Protein AF-A0A059LAA6-F1 (afdb_monomer_lite)

Foldseek 3Di:
DDDDDDDPDDDPPPPPPCCVPQDLVNLLLLLVCCQQQNLPLVCSCVPRNVPDDSVRSVVVLCVCCDPPHDDHSSVVSNCVQLPQDDPVRLVVCVVCDVVQDPDPCVLVVCCVPPNVRHDSVSVVVNNCCVVVVVVVPDDPDDD

Radius of gyration: 23.98 Å; chains: 1; bounding box: 71×74×49 Å

pLDDT: mean 72.56, std 13.3, range [32.94, 88.12]

Sequence (143 aa):
FLMPVRPPSQPPEHVTTSQRIFSPAEDKLLALGILRFGYDWERIQQELLPVKLQGQLFIRKKNRTAGGAPDNVLKRAVSSITGPLSEEEQELLSQIMPGMGLAPRRWEAVCRDYLPHREPRVLSLLWSQVTEGASLARPDKAR

Secondary structure (DSSP, 8-state):
----PPPP-PPP--------PPPHHHHHHHHHHHHHHTT-HHHHHHHH-TTS-HHHHHHHHHHHSSTTSPS-HHHHHHHHHSSPPPHHHHHHHHHHHHHHTT-TTHHHHHHHHT-TTS-HHHHHHHHHHHHHHHHH-S-----

Structure (mmCIF, N/CA/C/O backbone):
data_AF-A0A059LAA6-F1
#
_entry.id   AF-A0A059LAA6-F1
#
loop_
_atom_site.group_PDB
_atom_site.id
_atom_site.type_symbol
_atom_site.label_atom_id
_atom_site.label_alt_id
_atom_site.label_comp_id
_atom_site.label_asym_id
_atom_site.label_entity_id
_atom_site.label_seq_id
_atom_site.pdbx_PDB_ins_code
_atom_site.Cartn_x
_atom_site.Cartn_y
_atom_site.Cartn_z
_atom_site.occupancy
_atom_site.B_iso_or_equiv
_atom_site.auth_seq_id
_atom_site.auth_comp_id
_atom_site.auth_asym_id
_atom_site.auth_atom_id
_atom_site.pdbx_PDB_model_num
ATOM 1 N N . PHE A 1 1 ? 53.439 -40.325 -29.085 1.00 50.91 1 PHE A N 1
ATOM 2 C CA . PHE A 1 1 ? 52.823 -39.529 -28.006 1.00 50.91 1 PHE A CA 1
ATOM 3 C C . PHE A 1 1 ? 51.535 -38.908 -28.532 1.00 50.91 1 PHE A C 1
ATOM 5 O O . PHE A 1 1 ? 51.598 -37.912 -29.238 1.00 50.91 1 PHE A O 1
ATOM 12 N N . LEU A 1 2 ? 50.383 -39.535 -28.278 1.00 51.78 2 LEU A N 1
ATOM 13 C CA . LEU A 1 2 ? 49.076 -38.955 -28.601 1.00 51.78 2 LEU A CA 1
ATOM 14 C C . LEU A 1 2 ? 48.699 -37.971 -27.490 1.00 51.78 2 LEU A C 1
ATOM 16 O O . LEU A 1 2 ? 48.476 -38.390 -26.357 1.00 51.78 2 LEU A O 1
ATOM 20 N N . MET A 1 3 ? 48.660 -36.674 -27.794 1.00 61.22 3 MET A N 1
ATOM 21 C CA . MET A 1 3 ? 48.071 -35.690 -26.886 1.00 61.22 3 MET A CA 1
ATOM 22 C C . MET A 1 3 ? 46.552 -35.651 -27.088 1.00 61.22 3 MET A C 1
ATOM 24 O O . MET A 1 3 ? 46.108 -35.539 -28.233 1.00 61.22 3 MET A O 1
ATOM 28 N N . PRO A 1 4 ? 45.740 -35.722 -26.019 1.00 59.53 4 PRO A N 1
ATOM 29 C CA . PRO A 1 4 ? 44.303 -35.546 -26.138 1.00 59.53 4 PRO A CA 1
ATOM 30 C C . PRO A 1 4 ? 43.998 -34.069 -26.413 1.00 59.53 4 PRO A C 1
ATOM 32 O O . PRO A 1 4 ? 44.262 -33.188 -25.592 1.00 59.53 4 PRO A O 1
ATOM 35 N N . VAL A 1 5 ? 43.452 -33.807 -27.598 1.00 61.88 5 VAL A N 1
ATOM 36 C CA . VAL A 1 5 ? 42.883 -32.514 -27.992 1.00 61.88 5 VAL A CA 1
ATOM 37 C C . VAL A 1 5 ? 41.722 -32.203 -27.048 1.00 61.88 5 VAL A C 1
ATOM 39 O O . VAL A 1 5 ? 40.755 -32.960 -26.977 1.00 61.88 5 VAL A O 1
ATOM 42 N N . ARG A 1 6 ? 41.828 -31.110 -26.284 1.00 61.72 6 ARG A N 1
ATOM 43 C CA . ARG A 1 6 ? 40.717 -30.632 -25.454 1.00 61.72 6 ARG A CA 1
ATOM 44 C C . ARG A 1 6 ? 39.592 -30.172 -26.386 1.00 61.72 6 ARG A C 1
ATOM 46 O O . ARG A 1 6 ? 39.887 -29.442 -27.334 1.00 61.72 6 ARG A O 1
ATOM 53 N N . PRO A 1 7 ? 38.332 -30.570 -26.146 1.00 63.16 7 PRO A N 1
ATOM 54 C CA . PRO A 1 7 ? 37.216 -30.020 -26.899 1.00 63.16 7 PRO A CA 1
ATOM 55 C C . PRO A 1 7 ? 37.156 -28.497 -26.692 1.00 63.16 7 PRO A C 1
ATOM 57 O O . PRO A 1 7 ? 37.585 -28.012 -25.638 1.00 63.16 7 PRO A O 1
ATOM 60 N N . PRO A 1 8 ? 36.667 -27.732 -27.684 1.00 57.22 8 PRO A N 1
ATOM 61 C CA . PRO A 1 8 ? 36.565 -26.287 -27.564 1.00 57.22 8 PRO A CA 1
ATOM 62 C C . PRO A 1 8 ? 35.707 -25.950 -26.346 1.00 57.22 8 PRO A C 1
ATOM 64 O O . PRO A 1 8 ? 34.600 -26.470 -26.198 1.00 57.22 8 PRO A O 1
ATOM 67 N N . SER A 1 9 ? 36.241 -25.101 -25.467 1.00 58.09 9 SER A N 1
ATOM 68 C CA . SER A 1 9 ? 35.500 -24.515 -24.358 1.00 58.09 9 SER A CA 1
ATOM 69 C C . SER A 1 9 ? 34.191 -23.966 -24.911 1.00 58.09 9 SER A C 1
ATOM 71 O O . SER A 1 9 ? 34.217 -23.064 -25.751 1.00 58.09 9 SER A O 1
ATOM 73 N N . GLN A 1 10 ? 33.057 -24.530 -24.483 1.00 55.91 10 GLN A N 1
ATOM 74 C CA . GLN A 1 10 ? 31.761 -23.920 -24.750 1.00 55.91 10 GLN A CA 1
ATOM 75 C C . GLN A 1 10 ? 31.882 -22.444 -24.343 1.00 55.91 10 GLN A C 1
ATOM 77 O O . GLN A 1 10 ? 32.417 -22.172 -23.258 1.00 55.91 10 GLN A O 1
ATOM 82 N N . PRO A 1 11 ? 31.481 -21.485 -25.202 1.00 54.72 11 PRO A N 1
ATOM 83 C CA . PRO A 1 11 ? 31.424 -20.099 -24.770 1.00 54.72 11 PRO A CA 1
ATOM 84 C C . PRO A 1 11 ? 30.585 -20.077 -23.492 1.00 54.72 11 PRO A C 1
ATOM 86 O O . PRO A 1 11 ? 29.648 -20.879 -23.403 1.00 54.72 11 PRO A O 1
ATOM 89 N N . PRO A 1 12 ? 30.935 -19.241 -22.495 1.00 51.62 12 PRO A N 1
ATOM 90 C CA . PRO A 1 12 ? 30.127 -19.138 -21.293 1.00 51.62 12 PRO A CA 1
ATOM 91 C C . PRO A 1 12 ? 28.707 -18.954 -21.790 1.00 51.62 12 PRO A C 1
ATOM 93 O O . PRO A 1 12 ? 28.467 -18.026 -22.572 1.00 51.62 12 PRO A O 1
ATOM 96 N N . GLU A 1 13 ? 27.818 -19.896 -21.446 1.00 46.94 13 GLU A N 1
ATOM 97 C CA . GLU A 1 13 ? 26.397 -19.718 -21.678 1.00 46.94 13 GLU A CA 1
ATOM 98 C C . GLU A 1 13 ? 26.153 -18.312 -21.200 1.00 46.94 13 GLU A C 1
ATOM 100 O O . GLU A 1 13 ? 26.460 -18.002 -20.044 1.00 46.94 13 GLU A O 1
ATOM 105 N N . HIS A 1 14 ? 25.820 -17.429 -22.143 1.00 50.06 14 HIS A N 1
ATOM 106 C CA . HIS A 1 14 ? 25.556 -16.050 -21.839 1.00 50.06 14 HIS A CA 1
ATOM 107 C C . HIS A 1 14 ? 24.404 -16.177 -20.862 1.00 50.06 14 HIS A C 1
ATOM 109 O O . HIS A 1 14 ? 23.250 -16.365 -21.261 1.00 50.06 14 HIS A O 1
ATOM 115 N N . VAL A 1 15 ? 24.744 -16.147 -19.570 1.00 46.19 15 VAL A N 1
ATOM 116 C CA . VAL A 1 15 ? 23.877 -15.807 -18.474 1.00 46.19 15 VAL A CA 1
ATOM 117 C C . VAL A 1 15 ? 23.465 -14.428 -18.884 1.00 46.19 15 VAL A C 1
ATOM 119 O O . VAL A 1 15 ? 24.082 -13.410 -18.576 1.00 46.19 15 VAL A O 1
ATOM 122 N N . THR A 1 16 ? 22.444 -14.424 -19.726 1.00 43.41 16 THR A N 1
ATOM 123 C CA . THR A 1 16 ? 21.745 -13.259 -20.158 1.00 43.41 16 THR A CA 1
ATOM 124 C C . THR A 1 16 ? 20.936 -12.961 -18.916 1.00 43.41 16 THR A C 1
ATOM 126 O O . THR A 1 16 ? 19.720 -13.125 -18.871 1.00 43.41 16 THR A O 1
ATOM 129 N N . THR A 1 17 ? 21.650 -12.491 -17.888 1.00 45.91 17 THR A N 1
ATOM 130 C CA . THR A 1 17 ? 21.316 -11.370 -17.038 1.00 45.91 17 THR A CA 1
ATOM 131 C C . THR A 1 17 ? 20.961 -10.238 -17.995 1.00 45.91 17 THR A C 1
ATOM 133 O O . THR A 1 17 ? 21.622 -9.212 -18.099 1.00 45.91 17 THR A O 1
ATOM 136 N N . SER A 1 18 ? 19.884 -10.463 -18.748 1.00 50.22 18 SER A N 1
ATOM 137 C CA . SER A 1 18 ? 18.942 -9.471 -19.155 1.00 50.22 18 SER A CA 1
ATOM 138 C C . SER A 1 18 ? 18.613 -8.836 -17.825 1.00 50.22 18 SER A C 1
ATOM 140 O O . SER A 1 18 ? 17.780 -9.336 -17.069 1.00 50.22 18 SER A O 1
ATOM 142 N N . GLN A 1 19 ? 19.340 -7.780 -17.482 1.00 53.16 19 GLN A N 1
ATOM 143 C CA . GLN A 1 19 ? 18.832 -6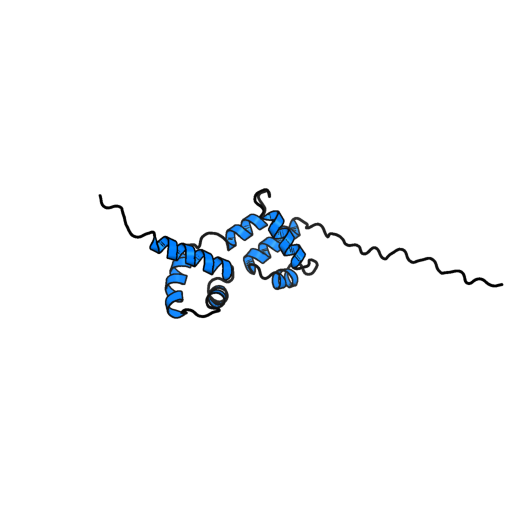.727 -16.635 1.00 53.16 19 GLN A CA 1
ATOM 144 C C . GLN A 1 19 ? 17.589 -6.257 -17.383 1.00 53.16 19 GLN A C 1
ATOM 146 O O . GLN A 1 19 ? 17.663 -5.411 -18.266 1.00 53.16 19 GLN A O 1
ATOM 151 N N . ARG A 1 20 ? 16.498 -7.006 -17.202 1.00 57.56 20 ARG A N 1
ATOM 152 C CA . ARG A 1 20 ? 15.381 -7.108 -18.134 1.00 57.56 20 ARG A CA 1
ATOM 153 C C . ARG A 1 20 ? 14.655 -5.790 -17.987 1.00 57.56 20 ARG A C 1
ATOM 155 O O . ARG A 1 20 ? 13.873 -5.620 -17.049 1.00 57.56 20 ARG A O 1
ATOM 162 N N . ILE A 1 21 ? 15.046 -4.837 -18.829 1.00 69.50 21 ILE A N 1
ATOM 163 C CA . ILE A 1 21 ? 14.622 -3.445 -18.785 1.00 69.50 21 ILE A CA 1
ATOM 164 C C . ILE A 1 21 ? 13.106 -3.460 -18.636 1.00 69.50 21 ILE A C 1
ATOM 166 O O . ILE A 1 21 ? 12.409 -4.120 -19.403 1.00 69.50 21 ILE A O 1
ATOM 170 N N . PHE A 1 22 ? 12.605 -2.824 -17.580 1.00 72.31 22 PHE A N 1
ATOM 171 C CA . PHE A 1 22 ? 11.169 -2.709 -17.375 1.00 72.31 22 PHE A CA 1
ATOM 172 C C . PHE A 1 22 ? 10.583 -1.923 -18.537 1.00 72.31 22 PHE A C 1
ATOM 174 O O . PHE A 1 22 ? 10.908 -0.746 -18.726 1.00 72.31 22 PHE A O 1
ATOM 181 N N . SER A 1 23 ? 9.735 -2.597 -19.300 1.00 83.12 23 SER A N 1
ATOM 182 C CA . SER A 1 23 ? 8.963 -1.974 -20.358 1.00 83.12 23 SER A CA 1
ATOM 183 C C . SER A 1 23 ? 7.859 -1.108 -19.747 1.00 83.12 23 SER A C 1
ATOM 185 O O . SER A 1 23 ? 7.328 -1.443 -18.686 1.00 83.12 23 SER A O 1
ATOM 187 N N . PRO A 1 24 ? 7.429 -0.030 -20.422 1.00 81.56 24 PRO A N 1
ATOM 188 C CA . PRO A 1 24 ? 6.343 0.815 -19.926 1.00 81.56 24 PRO A CA 1
ATOM 189 C C . PRO A 1 24 ? 5.019 0.050 -19.746 1.00 81.56 24 PRO A C 1
ATOM 191 O O . PRO A 1 24 ? 4.205 0.423 -18.905 1.00 81.56 24 PRO A O 1
ATOM 194 N N . ALA A 1 25 ? 4.801 -1.038 -20.494 1.00 84.75 25 ALA A N 1
ATOM 195 C CA . ALA A 1 25 ? 3.674 -1.947 -20.275 1.00 84.75 25 ALA A CA 1
ATOM 196 C C . ALA A 1 25 ? 3.793 -2.717 -18.945 1.00 84.75 25 ALA A C 1
ATOM 198 O O . ALA A 1 25 ? 2.811 -2.836 -18.219 1.00 84.75 25 ALA A O 1
ATOM 199 N N . GLU A 1 26 ? 4.996 -3.171 -18.583 1.00 85.12 26 GLU A N 1
ATOM 200 C CA . GLU A 1 26 ? 5.248 -3.840 -17.301 1.00 85.12 26 GLU A CA 1
ATOM 201 C C . GLU A 1 26 ? 5.095 -2.869 -16.125 1.00 85.12 26 GLU A C 1
ATOM 203 O O . GLU A 1 26 ? 4.542 -3.245 -15.099 1.00 85.12 26 GLU A O 1
ATOM 208 N N . ASP A 1 27 ? 5.519 -1.607 -16.275 1.00 84.69 27 ASP A N 1
ATOM 209 C CA . ASP A 1 27 ? 5.291 -0.571 -15.258 1.00 84.69 27 ASP A CA 1
ATOM 210 C C . ASP A 1 27 ? 3.777 -0.319 -15.041 1.00 84.69 27 ASP A C 1
ATOM 212 O O . ASP A 1 27 ? 3.346 -0.104 -13.907 1.00 84.69 27 ASP A O 1
ATOM 216 N N . LYS A 1 28 ? 2.949 -0.398 -16.097 1.00 87.31 28 LYS A N 1
ATOM 217 C CA . LYS A 1 28 ? 1.477 -0.330 -15.982 1.00 87.31 28 LYS A CA 1
ATOM 218 C C . LYS A 1 28 ? 0.894 -1.565 -15.296 1.00 87.31 28 LYS A C 1
ATOM 220 O O . LYS A 1 28 ? 0.038 -1.410 -14.432 1.00 87.31 28 LYS A O 1
ATOM 225 N N . LEU A 1 29 ? 1.359 -2.765 -15.647 1.00 88.12 29 LEU A N 1
ATOM 226 C CA . LEU A 1 29 ? 0.932 -4.006 -14.988 1.00 88.12 29 LEU A CA 1
ATOM 227 C C . LEU A 1 29 ? 1.299 -3.997 -13.504 1.00 88.12 29 LEU A C 1
ATOM 229 O O . LEU A 1 29 ? 0.469 -4.331 -12.668 1.00 88.12 29 LEU A O 1
ATOM 233 N N . LEU A 1 30 ? 2.501 -3.529 -13.165 1.00 87.62 30 LEU A N 1
ATOM 234 C CA . LEU A 1 30 ? 2.923 -3.353 -11.782 1.00 87.62 30 LEU A CA 1
ATOM 235 C C . LEU A 1 30 ? 2.033 -2.340 -11.049 1.00 87.62 30 LEU A C 1
ATOM 237 O O . LEU A 1 30 ? 1.623 -2.598 -9.924 1.00 87.62 30 LEU A O 1
ATOM 241 N N . ALA A 1 31 ? 1.680 -1.220 -11.686 1.00 87.38 31 ALA A N 1
ATOM 242 C CA . ALA A 1 31 ? 0.757 -0.242 -11.110 1.00 87.38 31 ALA A CA 1
ATOM 243 C C . ALA A 1 31 ? -0.647 -0.827 -10.871 1.00 87.38 31 ALA A C 1
ATOM 245 O O . ALA A 1 31 ? -1.224 -0.603 -9.811 1.00 87.38 31 ALA A O 1
ATOM 246 N N . LEU A 1 32 ? -1.174 -1.611 -11.816 1.00 85.69 32 LEU A N 1
ATOM 247 C CA . LEU A 1 32 ? -2.452 -2.315 -11.659 1.00 85.69 32 LEU A CA 1
ATOM 248 C C . LEU A 1 32 ? -2.397 -3.356 -10.540 1.00 85.69 32 LEU A C 1
ATOM 250 O O . LEU A 1 32 ? -3.325 -3.441 -9.741 1.00 85.69 32 LEU A O 1
ATOM 254 N N . GLY A 1 33 ? -1.301 -4.110 -10.453 1.00 85.31 33 GLY 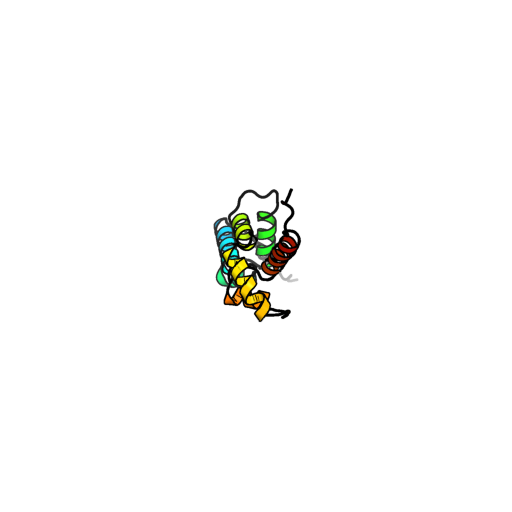A N 1
ATOM 255 C CA . GLY A 1 33 ? -1.062 -5.050 -9.365 1.00 85.31 33 GLY A CA 1
ATOM 256 C C . GLY A 1 33 ? -1.054 -4.354 -8.010 1.00 85.31 33 GLY A C 1
ATOM 257 O O . GLY A 1 33 ? -1.694 -4.833 -7.083 1.00 85.31 33 GLY A O 1
ATOM 258 N N . ILE A 1 34 ? -0.422 -3.181 -7.926 1.00 83.81 34 ILE A N 1
ATOM 259 C CA . ILE A 1 34 ? -0.402 -2.378 -6.701 1.00 83.81 34 ILE A CA 1
ATOM 260 C C . ILE A 1 34 ? -1.799 -1.861 -6.332 1.00 83.81 34 ILE A C 1
ATOM 262 O O . ILE A 1 34 ? -2.168 -1.858 -5.165 1.00 83.81 34 ILE A O 1
ATOM 266 N N . LEU A 1 35 ? -2.611 -1.465 -7.313 1.00 79.12 35 LEU A N 1
ATOM 267 C CA . LEU A 1 35 ? -3.993 -1.032 -7.069 1.00 79.12 35 LEU A CA 1
ATOM 268 C C . LEU A 1 35 ? -4.920 -2.183 -6.650 1.00 79.12 35 LEU A C 1
ATOM 270 O O . LEU A 1 35 ? -5.880 -1.974 -5.910 1.00 79.12 35 LEU A O 1
ATOM 274 N N . ARG A 1 36 ? -4.672 -3.395 -7.153 1.00 77.38 36 ARG A N 1
ATOM 275 C CA . ARG A 1 36 ? -5.552 -4.550 -6.941 1.00 77.38 36 ARG A CA 1
ATOM 276 C C . ARG A 1 36 ? -5.170 -5.393 -5.726 1.00 77.38 36 ARG A C 1
ATOM 278 O O . ARG A 1 36 ? -6.058 -5.915 -5.067 1.00 77.38 36 ARG A O 1
ATOM 285 N N . PHE A 1 37 ? -3.874 -5.529 -5.463 1.00 75.81 37 PHE A N 1
ATOM 286 C CA . PHE A 1 37 ? -3.304 -6.401 -4.432 1.00 75.81 37 PHE A CA 1
ATOM 287 C C . PHE A 1 37 ? -2.402 -5.641 -3.442 1.00 75.81 37 PHE A C 1
ATOM 289 O O . PHE A 1 37 ? -1.723 -6.256 -2.627 1.00 75.81 37 PHE A O 1
ATOM 296 N N . GLY A 1 38 ? -2.329 -4.308 -3.519 1.00 78.19 38 GLY A N 1
ATOM 297 C CA . GLY A 1 38 ? -1.504 -3.505 -2.616 1.00 78.19 38 GLY A CA 1
ATOM 298 C C . GLY A 1 38 ? -0.006 -3.769 -2.792 1.00 78.19 38 GLY A C 1
ATOM 299 O O . GLY A 1 38 ? 0.580 -3.491 -3.835 1.00 78.19 38 GLY A O 1
ATOM 300 N N . TYR A 1 39 ? 0.641 -4.288 -1.752 1.00 76.06 39 TYR A N 1
ATOM 301 C CA . TYR A 1 39 ? 2.077 -4.590 -1.766 1.00 76.06 39 TYR A CA 1
ATOM 302 C C . TYR A 1 39 ? 2.378 -6.088 -1.690 1.00 76.06 39 TYR A C 1
ATOM 304 O O . TYR A 1 39 ? 3.502 -6.479 -1.368 1.00 76.06 39 TYR A O 1
ATOM 312 N N . ASP A 1 40 ? 1.407 -6.932 -2.043 1.00 81.00 40 ASP A N 1
ATOM 313 C CA . ASP A 1 40 ? 1.608 -8.372 -2.181 1.00 81.00 40 ASP A CA 1
ATOM 314 C C . ASP A 1 40 ? 2.417 -8.687 -3.448 1.00 81.00 40 ASP A C 1
ATOM 316 O O . ASP A 1 40 ? 1.900 -9.147 -4.470 1.00 81.00 40 ASP A O 1
ATOM 320 N N . TRP A 1 41 ? 3.727 -8.434 -3.387 1.00 82.50 41 TRP A N 1
ATOM 321 C CA . TRP A 1 41 ? 4.654 -8.635 -4.504 1.00 82.50 41 TRP A CA 1
ATOM 322 C C . TRP A 1 41 ? 4.649 -10.067 -5.028 1.00 82.50 41 TRP A C 1
ATOM 324 O O . TRP A 1 41 ? 4.891 -10.275 -6.212 1.00 82.50 41 TRP A O 1
ATOM 334 N N . GLU A 1 42 ? 4.370 -11.041 -4.164 1.00 83.88 42 GLU A N 1
ATOM 335 C CA . GLU A 1 42 ? 4.265 -12.445 -4.545 1.00 83.88 42 GLU A CA 1
ATOM 336 C C . GLU A 1 42 ? 3.088 -12.688 -5.489 1.00 83.88 42 GLU A C 1
ATOM 338 O O . GLU A 1 42 ? 3.276 -13.254 -6.564 1.00 83.88 42 GLU A O 1
ATOM 343 N N . ARG A 1 43 ? 1.901 -12.176 -5.145 1.00 82.81 43 ARG A N 1
ATOM 344 C CA . ARG A 1 43 ? 0.716 -12.248 -6.009 1.00 82.81 43 ARG A CA 1
ATOM 345 C C . ARG A 1 43 ? 0.914 -11.472 -7.298 1.00 82.81 43 ARG A C 1
ATOM 347 O O . ARG A 1 43 ? 0.622 -11.986 -8.373 1.00 82.81 43 ARG A O 1
ATOM 354 N N . ILE A 1 44 ? 1.463 -10.261 -7.204 1.00 85.19 44 ILE A N 1
ATOM 355 C CA . ILE A 1 44 ? 1.739 -9.430 -8.381 1.00 85.19 44 ILE A CA 1
ATOM 356 C C . ILE A 1 44 ? 2.728 -10.142 -9.313 1.00 85.19 44 ILE A C 1
ATOM 358 O O . ILE A 1 44 ? 2.537 -10.144 -10.528 1.00 85.19 44 ILE A O 1
ATOM 362 N N . GLN A 1 45 ? 3.766 -10.779 -8.771 1.00 86.06 45 GLN A N 1
ATOM 363 C CA . GLN A 1 45 ? 4.683 -11.583 -9.568 1.00 86.06 45 GLN A CA 1
ATOM 364 C C . GLN A 1 45 ? 3.958 -12.777 -10.195 1.00 86.06 45 GLN A C 1
ATOM 366 O O . GLN A 1 45 ? 4.057 -12.959 -11.401 1.00 86.06 45 GLN A O 1
ATOM 371 N N . GLN A 1 46 ? 3.236 -13.582 -9.418 1.00 85.25 46 GLN A N 1
ATOM 372 C CA . GLN A 1 46 ? 2.611 -14.807 -9.921 1.00 85.25 46 GLN A CA 1
ATOM 373 C C . GLN A 1 46 ? 1.549 -14.539 -10.995 1.00 85.25 46 GLN A C 1
ATOM 375 O O . GLN A 1 46 ? 1.526 -15.241 -12.002 1.00 85.25 46 GLN A O 1
ATOM 380 N N . GLU A 1 47 ? 0.706 -13.518 -10.817 1.00 83.25 47 GLU A N 1
ATOM 381 C CA . GLU A 1 47 ? -0.388 -13.233 -11.752 1.00 83.25 47 GLU A CA 1
ATOM 382 C C . GLU A 1 47 ? 0.008 -12.317 -12.913 1.00 83.25 47 GLU A C 1
ATOM 384 O O . GLU A 1 47 ? -0.466 -12.508 -14.031 1.00 83.25 47 GLU A O 1
ATOM 389 N N . LEU A 1 48 ? 0.845 -11.300 -12.675 1.00 82.31 48 LEU A N 1
ATOM 390 C CA . LEU A 1 48 ? 1.061 -10.223 -13.652 1.00 82.31 48 LEU A CA 1
ATOM 391 C C . LEU A 1 48 ? 2.461 -10.238 -14.262 1.00 82.31 48 LEU A C 1
ATOM 393 O O . LEU A 1 48 ? 2.627 -9.870 -15.425 1.00 82.31 48 LEU A O 1
ATOM 397 N N . LEU A 1 49 ? 3.482 -10.612 -13.486 1.00 83.81 49 LEU A N 1
ATOM 398 C CA . LEU A 1 49 ? 4.885 -10.496 -13.890 1.00 83.81 49 LEU A CA 1
ATOM 399 C C . LEU A 1 49 ? 5.717 -11.719 -13.457 1.00 83.81 49 LEU A C 1
ATOM 401 O O . LEU A 1 49 ? 6.717 -11.541 -12.758 1.00 83.81 49 LEU A O 1
ATOM 405 N N . PRO A 1 50 ? 5.401 -12.952 -13.912 1.00 79.81 50 PRO A N 1
ATOM 406 C CA . PRO A 1 50 ? 6.086 -14.172 -13.446 1.00 79.81 50 PRO A CA 1
ATOM 407 C C . PRO A 1 50 ? 7.576 -14.183 -13.809 1.00 79.81 50 PRO A C 1
ATOM 409 O O . PRO A 1 50 ? 8.398 -14.858 -13.197 1.00 79.81 50 PRO A O 1
ATOM 412 N N . VAL A 1 51 ? 7.924 -13.369 -14.802 1.00 79.81 51 VAL A N 1
ATOM 413 C CA . VAL A 1 51 ? 9.253 -13.197 -15.374 1.00 79.81 51 VAL A CA 1
ATOM 414 C C . VAL A 1 51 ? 10.138 -12.240 -14.547 1.00 79.81 51 VAL A C 1
ATOM 416 O O . VAL A 1 51 ? 11.351 -12.174 -14.770 1.00 79.81 51 VAL A O 1
ATOM 419 N N . LYS A 1 52 ? 9.567 -11.478 -13.600 1.00 80.69 52 LYS A N 1
ATOM 420 C CA . LYS A 1 52 ? 10.283 -10.499 -12.763 1.00 80.69 52 LYS A CA 1
ATOM 421 C C . LYS A 1 52 ? 10.274 -10.937 -11.303 1.00 80.69 52 LYS A C 1
ATOM 423 O O . LYS A 1 52 ? 9.244 -11.300 -10.762 1.00 80.69 52 LYS A O 1
ATOM 428 N N . LEU A 1 53 ? 11.426 -10.846 -10.646 1.00 82.19 53 LEU A N 1
ATOM 429 C CA . LEU A 1 53 ? 11.563 -11.170 -9.223 1.00 82.19 53 LEU A CA 1
ATOM 430 C C . LEU A 1 53 ? 10.903 -10.101 -8.340 1.00 82.19 53 LEU A C 1
ATOM 432 O O . LEU A 1 53 ? 11.010 -8.911 -8.641 1.00 82.19 53 LEU A O 1
ATOM 436 N N . GLN A 1 54 ? 10.345 -10.502 -7.193 1.00 83.38 54 GLN A N 1
ATOM 437 C CA . GLN A 1 54 ? 9.781 -9.589 -6.181 1.00 83.38 54 GLN A CA 1
ATOM 438 C C . GLN A 1 54 ? 10.729 -8.421 -5.847 1.00 83.38 54 GLN A C 1
ATOM 440 O O . GLN A 1 54 ? 10.329 -7.258 -5.848 1.00 83.38 54 GLN A O 1
ATOM 445 N N . GLY A 1 55 ? 12.022 -8.711 -5.650 1.00 81.75 55 GLY A N 1
ATOM 446 C CA . GLY A 1 55 ? 13.033 -7.686 -5.369 1.00 81.75 55 GLY A CA 1
ATOM 447 C C . GLY A 1 55 ? 13.205 -6.665 -6.501 1.00 81.75 55 GLY A C 1
ATOM 448 O O . GLY A 1 55 ? 13.394 -5.478 -6.241 1.00 81.75 55 GLY A O 1
ATOM 449 N N . GLN A 1 56 ? 13.069 -7.091 -7.761 1.00 83.44 56 GLN A N 1
ATOM 450 C CA . GLN A 1 56 ? 13.113 -6.191 -8.919 1.00 83.44 56 GLN A CA 1
ATOM 451 C C . GLN A 1 56 ? 11.883 -5.277 -8.955 1.00 83.44 56 GLN A C 1
ATOM 453 O O . GLN A 1 56 ? 12.024 -4.084 -9.223 1.00 83.44 56 GLN A O 1
ATOM 458 N N . LEU A 1 57 ? 10.694 -5.806 -8.635 1.00 85.50 57 LEU A N 1
ATOM 459 C CA . LEU A 1 57 ? 9.461 -5.017 -8.524 1.00 85.50 57 LEU A CA 1
ATOM 460 C C . LEU A 1 57 ? 9.584 -3.951 -7.428 1.00 85.50 57 LEU A C 1
ATOM 462 O O . LEU A 1 57 ? 9.284 -2.780 -7.665 1.00 85.50 57 LEU A O 1
ATOM 466 N N . PHE A 1 58 ? 10.112 -4.334 -6.263 1.00 83.75 58 PHE A N 1
ATOM 467 C CA . PHE A 1 58 ? 10.336 -3.422 -5.144 1.00 83.75 58 PHE A CA 1
ATOM 468 C C . PHE A 1 58 ? 11.306 -2.288 -5.503 1.00 83.75 58 PHE A C 1
ATOM 470 O O . PHE A 1 58 ? 10.997 -1.111 -5.290 1.00 83.75 58 PHE A O 1
ATOM 477 N N . ILE A 1 59 ? 12.461 -2.617 -6.094 1.00 84.00 59 ILE A N 1
ATOM 478 C CA . ILE A 1 59 ? 13.449 -1.620 -6.536 1.00 84.00 59 ILE A CA 1
ATOM 479 C C . ILE A 1 59 ? 12.833 -0.693 -7.589 1.00 84.00 59 ILE A C 1
ATOM 481 O O . ILE A 1 59 ? 13.010 0.526 -7.519 1.00 84.00 59 ILE A O 1
ATOM 485 N N . ARG A 1 60 ? 12.076 -1.248 -8.545 1.00 84.44 60 ARG A N 1
ATOM 486 C CA . ARG A 1 60 ? 11.427 -0.469 -9.603 1.00 84.44 60 ARG A CA 1
ATOM 487 C C . ARG A 1 60 ? 10.399 0.502 -9.038 1.00 84.44 60 ARG A C 1
ATOM 489 O O . ARG A 1 60 ? 10.453 1.681 -9.392 1.00 84.44 60 ARG A O 1
ATOM 496 N N . LYS A 1 61 ? 9.536 0.041 -8.124 1.00 85.12 61 LYS A N 1
ATOM 497 C CA . LYS A 1 61 ? 8.610 0.902 -7.381 1.00 85.12 61 LYS A CA 1
ATOM 498 C C . LYS A 1 61 ? 9.383 2.014 -6.686 1.00 85.12 61 LYS A C 1
ATOM 500 O O . LYS A 1 61 ? 9.118 3.174 -6.972 1.00 85.12 61 LYS A O 1
ATOM 505 N N . LYS A 1 62 ? 10.390 1.672 -5.871 1.00 81.81 62 LYS A N 1
ATOM 506 C CA . LYS A 1 62 ? 11.194 2.640 -5.104 1.00 81.81 62 LYS A CA 1
ATOM 507 C C . LYS A 1 62 ? 11.776 3.742 -5.993 1.00 81.81 62 LYS A C 1
ATOM 509 O O . LYS A 1 62 ? 11.617 4.917 -5.678 1.00 81.81 62 LYS A O 1
ATOM 514 N N . ASN A 1 63 ? 12.389 3.372 -7.117 1.00 83.25 63 ASN A N 1
ATOM 515 C CA . ASN A 1 63 ? 13.005 4.323 -8.045 1.00 83.25 63 ASN A CA 1
ATOM 516 C C . ASN A 1 63 ? 11.971 5.211 -8.754 1.00 83.25 63 ASN A C 1
ATOM 518 O O . ASN A 1 63 ? 12.225 6.393 -8.963 1.00 83.25 63 ASN A O 1
ATOM 522 N N . ARG A 1 64 ? 10.801 4.666 -9.115 1.00 80.50 64 ARG A N 1
ATOM 523 C CA . ARG A 1 64 ? 9.732 5.409 -9.807 1.00 80.50 64 ARG A CA 1
ATOM 524 C C . ARG A 1 64 ? 8.876 6.270 -8.878 1.00 80.50 64 ARG A C 1
ATOM 526 O O . ARG A 1 64 ? 8.259 7.218 -9.351 1.00 80.50 64 ARG A O 1
ATOM 533 N N . THR A 1 65 ? 8.848 5.964 -7.583 1.00 73.06 65 THR A N 1
ATOM 534 C CA . THR A 1 65 ? 8.191 6.786 -6.554 1.00 73.06 65 THR A CA 1
ATOM 535 C C . THR A 1 65 ? 9.135 7.761 -5.854 1.00 73.06 65 THR A C 1
ATOM 537 O O . THR A 1 65 ? 8.685 8.513 -4.996 1.00 73.06 65 THR A O 1
ATOM 540 N N . ALA A 1 66 ? 10.432 7.754 -6.175 1.00 76.38 66 ALA A N 1
ATOM 541 C CA . ALA A 1 66 ? 11.392 8.684 -5.590 1.00 76.38 66 ALA A CA 1
ATOM 542 C C . ALA A 1 66 ? 11.030 10.146 -5.920 1.00 76.38 66 ALA A C 1
ATOM 544 O O . ALA A 1 66 ? 10.459 10.429 -6.974 1.00 76.38 66 ALA A O 1
ATOM 545 N N . GLY A 1 67 ? 11.384 11.085 -5.034 1.00 60.00 67 GLY A N 1
ATOM 546 C CA . GLY A 1 67 ? 10.995 12.499 -5.150 1.00 60.00 67 GLY A CA 1
ATOM 547 C C . GLY A 1 67 ? 11.407 13.169 -6.468 1.00 60.00 67 GLY A C 1
ATOM 548 O O . GLY A 1 67 ? 10.656 13.986 -6.988 1.00 60.00 67 GLY A O 1
ATOM 549 N N . GLY A 1 68 ? 12.542 12.763 -7.049 1.00 66.69 68 GLY A N 1
ATOM 550 C CA . GLY A 1 68 ? 13.030 13.251 -8.347 1.00 66.69 68 GLY A CA 1
ATOM 551 C C . GLY A 1 68 ? 12.503 12.497 -9.575 1.00 66.69 68 GLY A C 1
ATOM 552 O O . GLY A 1 68 ? 12.922 12.792 -10.691 1.00 66.69 68 GLY A O 1
ATOM 553 N N . ALA A 1 69 ? 11.629 11.501 -9.404 1.00 71.69 69 ALA A N 1
ATOM 554 C CA . ALA A 1 69 ? 11.076 10.751 -10.525 1.00 71.69 69 ALA A CA 1
ATOM 555 C C . ALA A 1 69 ? 9.919 11.523 -11.194 1.00 71.69 69 ALA A C 1
ATOM 557 O O . ALA A 1 69 ? 9.092 12.112 -10.483 1.00 71.69 69 ALA A O 1
ATOM 558 N N . PRO A 1 70 ? 9.816 11.482 -12.540 1.00 71.44 70 PRO A N 1
ATOM 559 C CA . PRO A 1 70 ? 8.723 12.123 -13.273 1.00 71.44 70 PRO A CA 1
ATOM 560 C C . PRO A 1 70 ? 7.358 11.553 -12.862 1.00 71.44 70 PRO A C 1
ATOM 562 O O . PRO A 1 70 ? 7.282 10.500 -12.220 1.00 71.44 70 PRO A O 1
ATOM 565 N N . ASP A 1 71 ? 6.266 12.231 -13.224 1.00 74.50 71 ASP A N 1
ATOM 566 C CA . ASP A 1 71 ? 4.933 11.672 -12.997 1.00 74.50 71 ASP A CA 1
ATOM 567 C C . ASP A 1 71 ? 4.797 10.340 -13.752 1.00 74.50 71 ASP A C 1
ATOM 569 O O . ASP A 1 71 ? 5.120 10.234 -14.936 1.00 74.50 71 ASP A O 1
ATOM 573 N N . ASN A 1 72 ? 4.421 9.286 -13.032 1.00 79.44 72 ASN A N 1
ATOM 574 C CA . ASN A 1 72 ? 4.368 7.925 -13.552 1.00 79.44 72 ASN A CA 1
ATOM 575 C C . ASN A 1 72 ? 3.126 7.220 -13.010 1.00 79.44 72 ASN A C 1
ATOM 577 O O . ASN A 1 72 ? 2.695 7.467 -11.883 1.00 79.44 72 ASN A O 1
ATOM 581 N N . VAL A 1 73 ? 2.632 6.236 -13.764 1.00 81.19 73 VAL A N 1
ATOM 582 C CA . VAL A 1 73 ? 1.507 5.375 -13.354 1.00 81.19 73 VAL A CA 1
ATOM 583 C C . VAL A 1 73 ? 1.727 4.720 -11.987 1.00 81.19 73 VAL A C 1
ATOM 585 O O . VAL A 1 73 ? 0.787 4.599 -11.214 1.00 81.19 73 VAL A O 1
ATOM 588 N N . LEU A 1 74 ? 2.976 4.380 -11.648 1.00 79.81 74 LEU A N 1
ATOM 589 C CA . LEU A 1 74 ? 3.343 3.819 -10.345 1.00 79.81 74 LEU A CA 1
ATOM 590 C C . LEU A 1 74 ? 3.233 4.835 -9.209 1.00 79.81 74 LEU A C 1
ATOM 592 O O . LEU A 1 74 ? 2.769 4.490 -8.129 1.00 79.81 74 LEU A O 1
ATOM 596 N N . LYS A 1 75 ? 3.637 6.086 -9.449 1.00 80.94 75 LYS A N 1
ATOM 597 C CA . LYS A 1 75 ? 3.526 7.164 -8.461 1.00 80.94 75 LYS A CA 1
ATO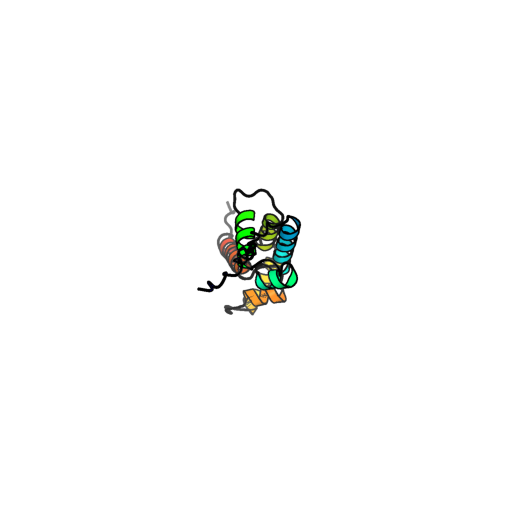M 598 C C . LYS A 1 75 ? 2.059 7.451 -8.167 1.00 80.94 75 LYS A C 1
ATOM 600 O O . LYS A 1 75 ? 1.676 7.486 -7.006 1.00 80.94 75 LYS A O 1
ATOM 605 N N . ARG A 1 76 ? 1.232 7.509 -9.214 1.00 79.56 76 ARG A N 1
ATOM 606 C CA . ARG A 1 76 ? -0.224 7.642 -9.094 1.00 79.56 76 ARG A CA 1
ATOM 607 C C . ARG A 1 76 ? -0.859 6.459 -8.366 1.00 79.56 76 ARG A C 1
ATOM 609 O O . ARG A 1 76 ? -1.612 6.685 -7.434 1.00 79.56 76 ARG A O 1
ATOM 616 N N . ALA A 1 77 ? -0.516 5.222 -8.727 1.00 79.81 77 ALA A N 1
ATOM 617 C CA . ALA A 1 77 ? -1.035 4.027 -8.059 1.00 79.81 77 ALA A CA 1
ATOM 618 C C . ALA A 1 77 ? -0.676 3.997 -6.568 1.00 79.81 77 ALA A C 1
ATOM 620 O O . ALA A 1 77 ? -1.544 3.777 -5.729 1.00 79.81 77 ALA A O 1
ATOM 621 N N . VAL A 1 78 ? 0.585 4.293 -6.234 1.00 80.19 78 VAL A N 1
ATOM 622 C CA . VAL A 1 78 ? 1.053 4.366 -4.844 1.00 80.19 78 VAL A CA 1
ATOM 623 C C . VAL A 1 78 ? 0.364 5.499 -4.085 1.00 80.19 78 VAL A C 1
ATOM 625 O O . VAL A 1 78 ? -0.039 5.293 -2.944 1.00 80.19 78 VAL A O 1
ATOM 628 N N . SER A 1 79 ? 0.171 6.661 -4.707 1.00 75.69 79 SER A N 1
ATOM 629 C CA . SER A 1 79 ? -0.612 7.759 -4.133 1.00 75.69 79 SER A CA 1
ATOM 630 C C . SER A 1 79 ? -2.101 7.441 -4.017 1.00 75.69 79 SER A C 1
ATOM 632 O O . SER A 1 79 ? -2.738 7.991 -3.136 1.00 75.69 79 SER A O 1
ATOM 634 N N . SER A 1 80 ? -2.670 6.562 -4.842 1.00 72.44 80 SER A N 1
ATOM 635 C CA . SER A 1 80 ? -4.055 6.113 -4.671 1.00 72.44 80 SER A CA 1
ATOM 636 C C . SER A 1 80 ? -4.189 5.195 -3.460 1.00 72.44 80 SER A C 1
ATOM 638 O O . SER A 1 80 ? -5.071 5.416 -2.639 1.00 72.44 80 SER A O 1
ATOM 640 N N . ILE A 1 81 ? -3.284 4.226 -3.283 1.00 73.69 81 ILE A N 1
ATOM 641 C CA . ILE A 1 81 ? -3.336 3.319 -2.121 1.00 73.69 81 ILE A CA 1
ATOM 642 C C . ILE A 1 81 ? -2.895 3.998 -0.815 1.00 73.69 81 ILE A C 1
ATOM 644 O O . ILE A 1 81 ? -3.446 3.699 0.241 1.00 73.69 81 ILE A O 1
ATOM 648 N N . THR A 1 82 ? -1.942 4.934 -0.896 1.00 70.75 82 THR A N 1
ATOM 649 C CA . THR A 1 82 ? -1.379 5.703 0.235 1.00 70.75 82 THR A CA 1
ATOM 650 C C . THR A 1 82 ? -2.025 7.078 0.387 1.00 70.75 82 THR A C 1
ATOM 652 O O . THR A 1 82 ? -1.597 7.884 1.207 1.00 70.75 82 THR A O 1
ATOM 655 N N . GLY A 1 83 ? -3.030 7.372 -0.434 1.00 71.19 83 GLY A N 1
ATOM 656 C CA . GLY A 1 83 ? -3.759 8.629 -0.380 1.00 71.19 83 GLY A CA 1
ATOM 657 C C . GLY A 1 83 ? -4.528 8.775 0.929 1.00 71.19 83 GLY A C 1
ATOM 658 O O . GLY A 1 83 ? -4.708 7.784 1.642 1.00 71.19 83 GLY A O 1
ATOM 659 N N . PRO A 1 84 ? -4.993 9.996 1.242 1.00 68.69 84 PRO A N 1
ATOM 660 C CA . PRO A 1 84 ? -5.843 10.221 2.404 1.00 68.69 84 PRO A CA 1
ATOM 661 C C . PRO A 1 84 ? -7.062 9.289 2.355 1.00 68.69 84 PRO A C 1
ATOM 663 O O . PRO A 1 84 ? -7.569 8.984 1.271 1.00 68.69 84 PRO A O 1
ATOM 666 N N . LEU A 1 85 ? -7.507 8.815 3.523 1.00 72.94 85 LEU A N 1
ATOM 667 C CA . LEU A 1 85 ? -8.753 8.054 3.608 1.00 72.94 85 LEU A CA 1
ATOM 668 C C . LEU A 1 85 ? -9.903 8.968 3.202 1.00 72.94 85 LEU A C 1
ATOM 670 O O . LEU A 1 85 ? -10.006 10.078 3.731 1.00 72.94 85 LEU A O 1
ATOM 674 N N . SER A 1 86 ? -10.769 8.486 2.315 1.00 77.75 86 SER A N 1
ATOM 675 C CA . SER A 1 86 ? -12.041 9.147 2.034 1.00 77.75 86 SER A CA 1
ATOM 676 C C . SER A 1 86 ? -12.901 9.160 3.303 1.00 77.75 86 SER A C 1
ATOM 678 O O . SER A 1 86 ? -12.779 8.261 4.139 1.00 77.75 86 SER A O 1
ATOM 680 N N . GLU A 1 87 ? -13.757 10.169 3.471 1.00 75.56 87 GLU A N 1
ATOM 681 C CA . GLU A 1 87 ? -14.639 10.293 4.646 1.00 75.56 87 GLU A CA 1
ATOM 682 C C . GLU A 1 87 ? -15.481 9.025 4.855 1.00 75.56 87 GLU A C 1
ATOM 684 O O . GLU A 1 87 ? -15.556 8.517 5.970 1.00 75.56 87 GLU A O 1
ATOM 689 N N . GLU A 1 88 ? -15.975 8.422 3.771 1.00 79.31 88 GLU A N 1
ATOM 690 C CA . GLU A 1 88 ? -16.701 7.144 3.795 1.00 79.31 88 GLU A CA 1
ATOM 691 C C . GLU A 1 88 ? -15.884 5.994 4.426 1.00 79.31 88 GLU A C 1
ATOM 693 O O . GLU A 1 88 ? -16.404 5.197 5.209 1.00 79.31 88 GLU A O 1
ATOM 698 N N . GLU A 1 89 ? -14.578 5.922 4.134 1.00 80.81 89 GLU A N 1
ATOM 699 C CA . GLU A 1 89 ? -13.681 4.896 4.673 1.00 80.81 89 GLU A CA 1
ATOM 700 C C . GLU A 1 89 ? -13.428 5.146 6.164 1.00 80.81 89 GLU A C 1
ATOM 702 O O . GLU A 1 89 ? -13.365 4.201 6.954 1.00 80.81 89 GLU A O 1
ATOM 707 N N . GLN A 1 90 ? -13.309 6.418 6.560 1.00 81.12 90 GLN A N 1
ATOM 708 C CA . GLN A 1 90 ? -13.114 6.825 7.952 1.00 81.12 90 GLN A CA 1
ATOM 709 C C . GLN A 1 90 ? -14.352 6.545 8.808 1.00 81.12 90 GLN A C 1
ATOM 711 O O . GLN A 1 90 ? -14.222 6.061 9.936 1.00 81.12 90 GLN A O 1
ATOM 716 N N . GLU A 1 91 ? -15.551 6.815 8.293 1.00 82.19 91 GLU A N 1
ATOM 717 C CA . GLU A 1 91 ? -16.807 6.511 8.980 1.00 82.19 91 GLU A CA 1
ATOM 718 C C . GLU A 1 91 ? -16.994 5.006 9.161 1.00 82.19 91 GLU A C 1
ATOM 720 O O . GLU A 1 91 ? -17.358 4.549 10.249 1.00 82.19 91 GLU A O 1
ATOM 725 N N . LEU A 1 92 ? -16.690 4.220 8.125 1.00 83.81 92 LEU A N 1
ATOM 726 C CA . LEU A 1 92 ? -16.763 2.768 8.206 1.00 83.81 92 LEU A CA 1
ATOM 727 C C . LEU A 1 92 ? -15.790 2.239 9.266 1.00 83.81 92 LEU A C 1
ATOM 729 O O . LEU A 1 92 ? -16.203 1.508 10.167 1.00 83.81 92 LEU A O 1
ATOM 733 N N . LEU A 1 93 ? -14.530 2.688 9.234 1.00 81.94 93 LEU A N 1
ATOM 734 C CA . LEU A 1 93 ? -13.528 2.376 10.257 1.00 81.94 93 LEU A CA 1
ATOM 735 C C . LEU A 1 93 ? -13.976 2.780 11.665 1.00 81.94 93 LEU A C 1
ATOM 737 O O . LEU A 1 93 ? -13.825 1.988 12.593 1.00 81.94 93 LEU A O 1
ATOM 741 N N . SER A 1 94 ? -14.577 3.959 11.830 1.00 81.88 94 SER A N 1
ATOM 742 C CA . SER A 1 94 ? -15.108 4.426 13.118 1.00 81.88 94 SER A CA 1
ATOM 743 C C . SER A 1 94 ? -16.161 3.476 13.693 1.00 81.88 94 SER A C 1
ATOM 745 O O . SER A 1 94 ? -16.211 3.286 14.907 1.00 81.88 94 SER A O 1
ATOM 747 N N . GLN A 1 95 ? -16.975 2.854 12.837 1.00 82.88 95 GLN A N 1
ATOM 748 C CA . GLN A 1 95 ? -18.011 1.903 13.247 1.00 82.88 95 GLN A CA 1
ATOM 749 C C . GLN A 1 95 ? -17.449 0.513 13.568 1.00 82.88 95 GLN A C 1
ATOM 751 O O . GLN A 1 95 ? -17.868 -0.111 14.542 1.00 82.88 95 GLN A O 1
ATOM 756 N N . ILE A 1 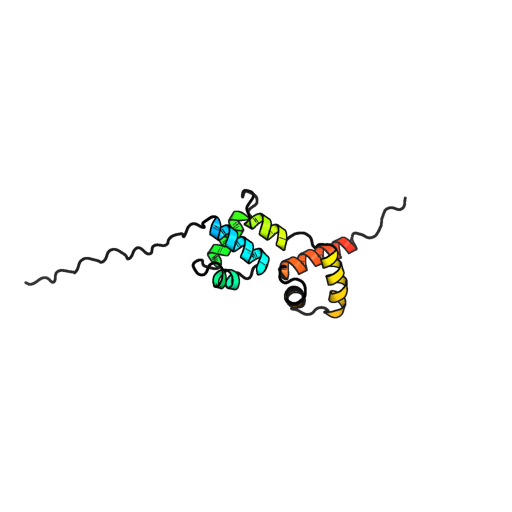96 ? -16.479 0.023 12.789 1.00 83.75 96 ILE A N 1
ATOM 757 C CA . ILE A 1 96 ? -15.933 -1.334 12.962 1.00 83.75 96 ILE A CA 1
ATOM 758 C C . ILE A 1 96 ? -14.827 -1.427 14.026 1.00 83.75 96 ILE A C 1
ATOM 760 O O . ILE A 1 96 ? -14.699 -2.454 14.695 1.00 83.75 96 ILE A O 1
ATOM 764 N N . MET A 1 97 ? -14.032 -0.368 14.219 1.00 78.56 97 MET A N 1
ATOM 765 C CA . MET A 1 97 ? -12.932 -0.325 15.192 1.00 78.56 97 MET A CA 1
ATOM 766 C C . MET A 1 97 ? -13.350 -0.653 16.636 1.00 78.56 97 MET A C 1
ATOM 768 O O . MET A 1 97 ? -12.646 -1.454 17.262 1.00 78.56 97 MET A O 1
ATOM 772 N N . PRO A 1 98 ? -14.462 -0.123 17.187 1.00 79.50 98 PRO A N 1
ATOM 773 C CA . PRO A 1 98 ? -14.897 -0.485 18.536 1.00 79.50 98 PRO A CA 1
ATOM 774 C C . PRO A 1 98 ? -15.295 -1.964 18.657 1.00 79.50 98 PRO A C 1
ATOM 776 O O . PRO A 1 98 ? -15.089 -2.554 19.715 1.00 79.50 98 PRO A O 1
ATOM 779 N N . GLY A 1 99 ? -15.795 -2.588 17.583 1.00 75.62 99 GLY A N 1
ATOM 780 C CA . GLY A 1 99 ? -16.150 -4.012 17.567 1.00 75.62 99 GLY A CA 1
ATOM 781 C C . GLY A 1 99 ? -14.953 -4.961 17.426 1.00 75.62 99 GLY A C 1
ATOM 782 O O . GLY A 1 99 ? -15.018 -6.105 17.867 1.00 75.62 99 GLY A O 1
ATOM 783 N N . MET A 1 100 ? -13.845 -4.498 16.836 1.00 73.81 100 MET A N 1
ATOM 784 C CA . MET A 1 100 ? -12.675 -5.335 16.529 1.00 73.81 100 MET A CA 1
ATOM 785 C C . MET A 1 100 ? -11.587 -5.315 17.621 1.00 73.81 100 MET A C 1
ATOM 787 O O . MET A 1 100 ? -10.717 -6.190 17.653 1.00 73.81 100 MET A O 1
ATOM 791 N N . GLY A 1 101 ? -11.617 -4.330 18.526 1.00 66.44 101 GLY A N 1
ATOM 792 C CA . GLY A 1 101 ? -10.679 -4.213 19.647 1.00 66.44 101 GLY A CA 1
ATOM 793 C C . GLY A 1 101 ? -9.206 -4.046 19.229 1.00 66.44 101 GLY A C 1
ATOM 794 O O . GLY A 1 101 ? -8.886 -3.571 18.137 1.00 66.44 101 GLY A O 1
ATOM 795 N N . LEU A 1 102 ? -8.280 -4.431 20.116 1.00 69.25 102 LEU A N 1
ATOM 796 C CA . LEU A 1 102 ? -6.814 -4.389 19.924 1.00 69.25 102 LEU A CA 1
ATOM 797 C C . LEU A 1 102 ? -6.259 -5.644 19.219 1.00 69.25 102 LEU A C 1
ATOM 799 O O . LEU A 1 102 ? -5.100 -6.011 19.410 1.00 69.25 102 LEU A O 1
ATOM 803 N N . ALA A 1 103 ? -7.075 -6.336 18.418 1.00 73.19 103 ALA A N 1
ATOM 804 C CA . ALA A 1 103 ? -6.653 -7.585 17.796 1.00 73.19 103 ALA A CA 1
ATOM 805 C C . ALA A 1 103 ? -5.413 -7.382 16.893 1.00 73.19 103 ALA A C 1
ATOM 807 O O . ALA A 1 103 ? -5.394 -6.458 16.070 1.00 73.19 103 ALA A O 1
ATOM 808 N N . PRO A 1 104 ? -4.399 -8.269 16.973 1.00 65.06 104 PRO A N 1
ATOM 809 C CA . PRO A 1 104 ? -3.110 -8.095 16.294 1.00 65.06 104 PRO A CA 1
ATOM 810 C C . PRO A 1 104 ? -3.200 -8.119 14.760 1.00 65.06 104 PRO A C 1
ATOM 812 O O . PRO A 1 104 ? -2.246 -7.740 14.090 1.00 65.06 104 PRO A O 1
ATOM 815 N N . ARG A 1 105 ? -4.342 -8.538 14.198 1.00 74.12 105 ARG A N 1
ATOM 816 C CA . ARG A 1 105 ? -4.599 -8.624 12.750 1.00 74.12 105 ARG A CA 1
ATOM 817 C C . ARG A 1 105 ? -5.866 -7.895 12.309 1.00 74.12 105 ARG A C 1
ATOM 819 O O . ARG A 1 105 ? -6.411 -8.187 11.248 1.00 74.12 105 ARG A O 1
ATOM 826 N N . ARG A 1 106 ? -6.358 -6.948 13.116 1.00 82.44 106 ARG A N 1
ATOM 827 C CA . ARG A 1 106 ? -7.579 -6.196 12.784 1.00 82.44 106 ARG A CA 1
ATOM 828 C C . ARG A 1 106 ? -7.464 -5.509 11.424 1.00 82.44 106 ARG A C 1
ATOM 830 O O . ARG A 1 106 ? -8.351 -5.641 10.602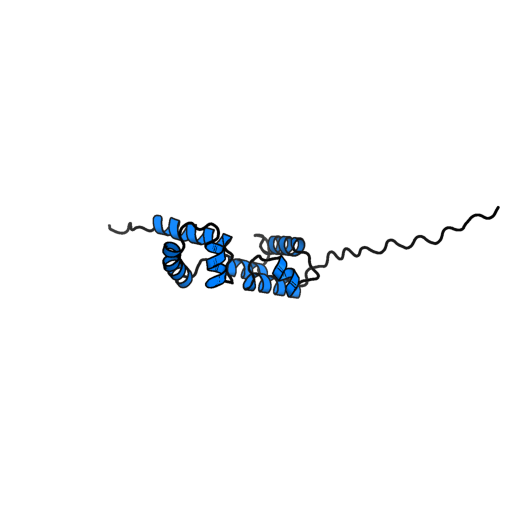 1.00 82.44 106 ARG A O 1
ATOM 837 N N . TRP A 1 107 ? -6.324 -4.888 11.132 1.00 80.44 107 TRP A N 1
ATOM 838 C CA . TRP A 1 107 ? -6.098 -4.188 9.866 1.00 80.44 107 TRP A CA 1
ATOM 839 C C . TRP A 1 107 ? -6.106 -5.123 8.656 1.00 80.44 107 TRP A C 1
ATOM 841 O O . TRP A 1 107 ? -6.653 -4.768 7.622 1.00 80.44 107 TRP A O 1
ATOM 851 N N . GLU A 1 108 ? -5.562 -6.335 8.791 1.00 81.50 108 GLU A N 1
ATOM 852 C CA . GLU A 1 108 ? -5.628 -7.352 7.734 1.00 81.50 108 GLU A CA 1
ATOM 853 C C . GLU A 1 108 ? -7.067 -7.826 7.510 1.00 81.50 108 GLU A C 1
ATOM 855 O O . GLU A 1 108 ? -7.482 -8.006 6.369 1.00 81.50 108 GLU A O 1
ATOM 860 N N . ALA A 1 109 ? -7.846 -7.991 8.585 1.00 81.12 109 ALA A N 1
ATOM 861 C CA . ALA A 1 109 ? -9.262 -8.330 8.485 1.00 81.12 109 ALA A CA 1
ATOM 862 C C . ALA A 1 109 ? -10.063 -7.206 7.814 1.00 81.12 109 ALA A C 1
ATOM 864 O O . ALA A 1 109 ? -10.867 -7.490 6.933 1.00 81.12 109 ALA A O 1
ATOM 865 N N . VAL A 1 110 ? -9.792 -5.943 8.161 1.00 83.12 110 VAL A N 1
ATOM 866 C CA . VAL A 1 110 ? -10.433 -4.780 7.533 1.00 83.12 110 VAL A CA 1
ATOM 867 C C . VAL A 1 110 ? -10.093 -4.683 6.056 1.00 83.12 110 VAL A C 1
ATOM 869 O O . VAL A 1 110 ? -10.986 -4.504 5.233 1.00 83.12 110 VAL A O 1
ATOM 872 N N . CYS A 1 111 ? -8.818 -4.838 5.702 1.00 78.31 111 CYS A N 1
ATOM 873 C CA . CYS A 1 111 ? -8.409 -4.861 4.306 1.00 78.31 111 CYS A CA 1
ATOM 874 C C . CYS A 1 111 ? -9.056 -6.031 3.562 1.00 78.31 111 CYS A C 1
ATOM 876 O O . CYS A 1 111 ? -9.510 -5.864 2.444 1.00 78.31 111 CYS A O 1
ATOM 878 N N . ARG A 1 112 ? -9.177 -7.210 4.172 1.00 77.12 112 ARG A N 1
ATOM 879 C CA . ARG A 1 112 ? -9.824 -8.347 3.512 1.00 77.12 112 ARG A CA 1
ATOM 880 C C . ARG A 1 112 ? -11.324 -8.136 3.282 1.00 77.12 112 ARG A C 1
ATOM 882 O O . ARG A 1 112 ? -11.818 -8.538 2.236 1.00 77.12 112 ARG A O 1
ATOM 889 N N . ASP A 1 113 ? -12.028 -7.585 4.266 1.00 76.69 113 ASP A N 1
ATOM 890 C CA . ASP A 1 113 ? -13.497 -7.559 4.296 1.00 76.69 113 ASP A CA 1
ATOM 891 C C . ASP A 1 113 ? -14.085 -6.279 3.684 1.00 76.69 113 ASP A C 1
ATOM 893 O O . ASP A 1 113 ? -15.064 -6.332 2.947 1.00 76.69 113 ASP A O 1
ATOM 897 N N . TYR A 1 114 ? -13.439 -5.134 3.924 1.00 76.06 114 TYR A N 1
ATOM 898 C CA . TYR A 1 114 ? -13.962 -3.817 3.554 1.00 76.06 114 TYR A CA 1
ATOM 899 C C . TYR A 1 114 ? -13.084 -3.076 2.545 1.00 76.06 114 TYR A C 1
ATOM 901 O O . TYR A 1 114 ? -13.600 -2.364 1.688 1.00 76.06 114 TYR A O 1
ATOM 909 N N . LEU A 1 115 ? -11.756 -3.220 2.632 1.00 74.94 115 LEU A N 1
ATOM 910 C CA . LEU A 1 115 ? -10.809 -2.408 1.859 1.00 74.94 115 LEU A CA 1
ATOM 911 C C . LEU A 1 115 ? -9.707 -3.250 1.188 1.00 74.94 115 LEU A C 1
ATOM 913 O O . LEU A 1 115 ? -8.526 -3.072 1.504 1.00 74.94 115 LEU A O 1
ATOM 917 N N . PRO A 1 116 ? -10.049 -4.128 0.221 1.00 70.00 116 PRO A N 1
ATOM 918 C CA . PRO A 1 116 ? -9.081 -5.034 -0.419 1.00 70.00 116 PRO A CA 1
ATOM 919 C C . PRO A 1 116 ? -8.009 -4.300 -1.227 1.00 70.00 116 PRO A C 1
ATOM 921 O O . PRO A 1 116 ? -6.960 -4.858 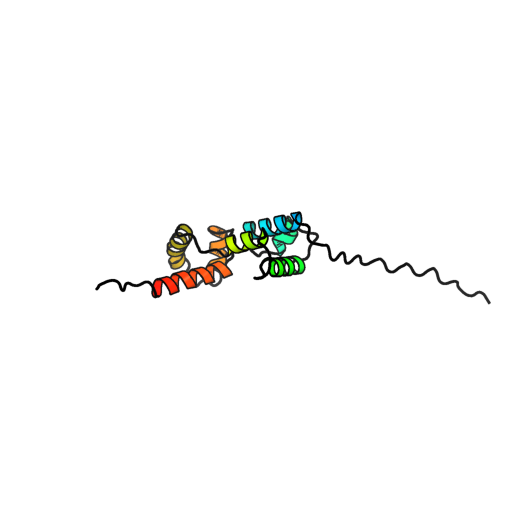-1.535 1.00 70.00 116 PRO A O 1
ATOM 924 N N . HIS A 1 117 ? -8.261 -3.032 -1.543 1.00 66.56 117 HIS A N 1
ATOM 925 C CA . HIS A 1 117 ? -7.358 -2.157 -2.281 1.00 66.56 117 HIS A CA 1
ATOM 926 C C . HIS A 1 117 ? -6.381 -1.379 -1.382 1.00 66.56 117 HIS A C 1
ATOM 928 O O . HIS A 1 117 ? -5.460 -0.740 -1.892 1.00 66.56 117 HIS A O 1
ATOM 934 N N . ARG A 1 118 ? -6.570 -1.392 -0.054 1.00 71.69 118 ARG A N 1
ATOM 935 C CA . ARG A 1 118 ? -5.740 -0.650 0.912 1.00 71.69 118 ARG A CA 1
ATOM 936 C C . ARG A 1 118 ? -4.728 -1.583 1.570 1.00 71.69 118 ARG A C 1
ATOM 938 O O . ARG A 1 118 ? -5.030 -2.737 1.852 1.00 71.69 118 ARG A O 1
ATOM 945 N N . GLU A 1 119 ? -3.534 -1.072 1.870 1.00 74.44 119 GLU A N 1
ATOM 946 C CA . GLU A 1 119 ? -2.546 -1.832 2.644 1.00 74.44 119 GLU A CA 1
ATOM 947 C C . GLU A 1 119 ? -2.823 -1.691 4.151 1.00 74.44 119 GLU A C 1
ATOM 949 O O . GLU A 1 119 ? -2.946 -0.561 4.630 1.00 74.44 119 GLU A O 1
ATOM 954 N N . PRO A 1 120 ? -2.824 -2.786 4.935 1.00 76.62 120 PRO A N 1
ATOM 955 C CA . PRO A 1 120 ? -3.102 -2.740 6.373 1.00 76.62 120 PRO A CA 1
ATOM 956 C C . PRO A 1 120 ? -2.129 -1.847 7.154 1.00 76.62 120 PRO A C 1
ATOM 958 O O . PRO A 1 120 ? -2.527 -1.174 8.104 1.00 76.62 120 PRO A O 1
ATOM 961 N N . ARG A 1 121 ? -0.851 -1.801 6.749 1.00 75.25 121 ARG A N 1
ATOM 962 C CA . ARG A 1 121 ? 0.163 -0.951 7.394 1.00 75.25 121 ARG A CA 1
ATOM 963 C C . ARG A 1 121 ? -0.116 0.527 7.163 1.00 75.25 121 ARG A C 1
ATOM 965 O O . ARG A 1 121 ? -0.171 1.292 8.122 1.00 75.25 121 ARG A O 1
ATOM 972 N N . VAL A 1 122 ? -0.344 0.913 5.912 1.00 77.19 122 VAL A N 1
ATOM 973 C CA . VAL A 1 122 ? -0.718 2.284 5.549 1.00 77.19 122 VAL A CA 1
ATOM 974 C C . VAL A 1 122 ? -2.037 2.686 6.207 1.00 77.19 122 VAL A C 1
ATOM 976 O O . VAL A 1 122 ? -2.117 3.770 6.773 1.00 77.19 122 VAL A O 1
ATOM 979 N N . LEU A 1 123 ? -3.032 1.798 6.214 1.00 79.88 123 LEU A N 1
ATOM 980 C CA . LEU A 1 123 ? -4.327 2.042 6.843 1.00 79.88 123 LEU A CA 1
ATOM 981 C C . LEU A 1 123 ? -4.185 2.316 8.343 1.00 79.88 123 LEU A C 1
ATOM 983 O O . LEU A 1 123 ? -4.757 3.279 8.842 1.00 79.88 123 LEU A O 1
ATOM 987 N N . SER A 1 124 ? -3.367 1.525 9.046 1.00 80.06 124 SER A N 1
ATOM 988 C CA . SER A 1 124 ? -3.105 1.738 10.472 1.00 80.06 124 SER A CA 1
ATOM 989 C C . SER A 1 124 ? -2.455 3.094 10.755 1.00 80.06 124 SER A C 1
ATOM 991 O O . SER A 1 124 ? -2.862 3.785 11.684 1.00 80.06 124 SER A O 1
ATOM 993 N N . LEU A 1 125 ? -1.492 3.499 9.921 1.00 80.12 125 LEU A N 1
ATOM 994 C CA . LEU A 1 125 ? -0.794 4.773 10.054 1.00 80.12 125 LEU A CA 1
ATOM 995 C C . LEU A 1 125 ? -1.731 5.952 9.776 1.00 80.12 125 LEU A C 1
ATOM 997 O O . LEU A 1 125 ? -1.760 6.907 10.546 1.00 80.12 125 LEU A O 1
ATOM 1001 N N . LEU A 1 126 ? -2.500 5.885 8.690 1.00 80.69 126 LEU A N 1
ATOM 1002 C CA . LEU A 1 126 ? -3.438 6.940 8.324 1.00 80.69 126 LEU A CA 1
ATOM 1003 C C . LEU A 1 126 ? -4.573 7.051 9.347 1.00 80.69 126 LEU A C 1
ATOM 1005 O O . LEU A 1 126 ? -4.958 8.156 9.705 1.00 80.69 126 LEU A O 1
ATOM 1009 N N . TRP A 1 127 ? -5.064 5.931 9.881 1.00 81.25 127 TRP A N 1
ATOM 1010 C CA . TRP A 1 127 ? -6.044 5.948 10.963 1.00 81.25 127 TRP A CA 1
ATOM 1011 C C . TRP A 1 127 ? -5.480 6.553 12.249 1.00 81.25 127 TRP A C 1
ATOM 1013 O O . TRP A 1 127 ? -6.164 7.342 12.898 1.00 81.25 127 TRP A O 1
ATOM 1023 N N . SER A 1 128 ? -4.230 6.246 12.608 1.00 80.69 128 SER A N 1
ATOM 1024 C CA . SER A 1 128 ? -3.539 6.930 13.708 1.00 80.69 128 SER A CA 1
ATOM 1025 C C . SER A 1 128 ? -3.465 8.437 13.464 1.00 80.69 128 SER A C 1
ATOM 1027 O O . SER A 1 128 ? -3.837 9.201 14.339 1.00 80.69 128 SER A O 1
ATOM 1029 N N . GLN A 1 129 ? -3.120 8.884 12.254 1.00 79.56 129 GLN A N 1
ATOM 1030 C CA . GLN A 1 129 ? -3.104 10.314 11.920 1.00 79.56 129 GLN A CA 1
ATOM 1031 C C . GLN A 1 129 ? -4.492 10.961 11.970 1.00 79.56 129 GLN A C 1
ATOM 1033 O O . GLN A 1 129 ? -4.608 12.099 12.410 1.00 79.56 129 GLN A O 1
ATOM 1038 N N . VAL A 1 130 ? -5.544 10.258 11.547 1.00 79.06 130 VAL A N 1
ATOM 1039 C CA . VAL A 1 130 ? -6.928 10.747 11.630 1.00 79.06 130 VAL A CA 1
ATOM 1040 C C . VAL A 1 130 ? -7.394 10.805 13.082 1.00 79.06 130 VAL A C 1
ATOM 1042 O O . VAL A 1 130 ? -8.016 11.781 13.469 1.00 79.06 130 VAL A O 1
ATOM 1045 N N . THR A 1 131 ? -7.070 9.814 13.912 1.00 75.12 131 THR A N 1
ATOM 1046 C CA . THR A 1 131 ? -7.485 9.772 15.327 1.00 75.12 131 THR A CA 1
ATOM 1047 C C . THR A 1 131 ? -6.667 10.708 16.224 1.00 75.12 131 THR A C 1
ATOM 1049 O O . THR A 1 131 ? -7.231 11.357 17.107 1.00 75.12 131 THR A O 1
ATOM 1052 N N . GLU A 1 132 ? -5.363 10.849 15.977 1.00 65.94 132 GLU A N 1
ATOM 1053 C CA . GLU A 1 132 ? -4.499 11.856 16.612 1.00 65.94 132 GLU A CA 1
ATOM 1054 C C . GLU A 1 132 ? -4.824 13.266 16.101 1.00 65.94 132 GLU A C 1
ATOM 1056 O O . GLU A 1 132 ? -4.936 14.203 16.890 1.00 65.94 132 GLU A O 1
ATOM 1061 N N . GLY A 1 133 ? -5.072 13.417 14.798 1.00 56.25 133 GLY A N 1
ATOM 1062 C CA . GLY A 1 133 ? -5.550 14.660 14.192 1.00 56.25 133 GLY A CA 1
ATOM 1063 C C . GLY A 1 133 ? -6.933 15.064 14.705 1.00 56.25 133 GLY A C 1
ATOM 1064 O O . GLY A 1 133 ? -7.152 16.234 15.002 1.00 56.25 133 GLY A O 1
ATOM 1065 N N . ALA A 1 134 ? -7.838 14.105 14.914 1.00 51.06 134 ALA A N 1
ATOM 1066 C CA . ALA A 1 134 ? -9.137 14.318 15.550 1.00 51.06 134 ALA A CA 1
ATOM 1067 C C . ALA A 1 134 ? -9.009 14.647 17.046 1.00 51.06 134 ALA A C 1
ATOM 1069 O O . ALA A 1 134 ? -9.828 15.393 17.577 1.00 51.06 134 ALA A O 1
ATOM 1070 N N . SER A 1 135 ? -7.968 14.150 17.726 1.00 44.81 135 SER A N 1
ATOM 1071 C CA . SER A 1 135 ? -7.659 14.551 19.108 1.00 44.81 135 SER A CA 1
ATOM 1072 C C . SER A 1 135 ? -7.127 15.985 19.201 1.00 44.81 135 SER A C 1
ATOM 1074 O O . SER A 1 135 ? -7.398 16.660 20.191 1.00 44.81 135 SER A O 1
ATOM 1076 N N . LEU A 1 136 ? -6.430 16.481 18.172 1.00 45.25 136 LEU A N 1
ATOM 1077 C CA . LEU A 1 136 ? -6.034 17.893 18.049 1.00 45.25 136 LEU A CA 1
ATOM 1078 C C . LEU A 1 136 ? -7.150 18.794 17.489 1.00 45.25 136 LEU A C 1
ATOM 1080 O O . LEU A 1 136 ? -7.114 20.005 17.691 1.00 45.25 136 LEU A O 1
ATOM 1084 N N . ALA A 1 137 ? -8.164 18.225 16.835 1.00 37.12 137 ALA A N 1
ATOM 1085 C CA . ALA A 1 137 ? -9.340 18.930 16.332 1.00 37.12 137 ALA A CA 1
ATOM 1086 C C . ALA A 1 137 ? -10.501 18.901 17.347 1.00 37.12 137 ALA A C 1
ATOM 1088 O O . ALA A 1 137 ? -11.592 18.400 17.076 1.00 37.12 137 ALA A O 1
ATOM 1089 N N . ARG A 1 138 ? -10.285 19.475 18.535 1.00 32.94 138 ARG A N 1
ATOM 1090 C CA . ARG A 1 138 ? -11.365 19.949 19.421 1.00 32.94 138 ARG A CA 1
ATOM 1091 C C . ARG A 1 138 ? -11.216 21.461 19.652 1.00 32.94 138 ARG A C 1
ATOM 1093 O O . ARG A 1 138 ? -10.116 21.986 19.531 1.00 32.94 138 ARG A O 1
ATOM 1100 N N . PRO A 1 139 ? -12.334 22.179 19.846 1.00 46.53 139 PRO A N 1
ATOM 1101 C CA . PRO A 1 139 ? -12.619 23.404 19.111 1.00 46.53 139 PRO A CA 1
ATOM 1102 C C . PRO A 1 139 ? -12.093 24.646 19.826 1.00 46.53 139 PRO A C 1
ATOM 1104 O O . PRO A 1 139 ? -12.535 24.947 20.928 1.00 46.53 139 PRO A O 1
ATOM 1107 N N . ASP A 1 140 ? -11.252 25.425 19.151 1.00 39.62 140 ASP A N 1
ATOM 1108 C CA . ASP A 1 140 ? -10.985 26.807 19.549 1.00 39.62 140 ASP A CA 1
ATOM 1109 C C . ASP A 1 140 ? -11.292 27.748 18.383 1.00 39.62 140 ASP A C 1
ATOM 1111 O O . ASP A 1 140 ? -10.426 28.187 17.632 1.00 39.62 140 ASP A O 1
ATOM 1115 N N . LYS A 1 141 ? -12.589 27.988 18.182 1.00 40.59 141 LYS A N 1
ATOM 1116 C CA . LYS A 1 141 ? -13.085 29.249 17.622 1.00 40.59 141 LYS A CA 1
ATOM 1117 C C . LYS A 1 141 ? -14.357 29.641 18.354 1.00 40.59 141 LYS A C 1
ATOM 1119 O O . LYS A 1 141 ? -15.464 29.530 17.839 1.00 40.59 141 LYS A O 1
ATOM 1124 N N . ALA A 1 142 ? -14.160 30.097 19.581 1.00 42.81 142 ALA A N 1
ATOM 1125 C CA . ALA A 1 142 ? -15.097 30.965 20.266 1.00 42.81 142 ALA A CA 1
ATOM 1126 C C . ALA A 1 142 ? -14.306 32.094 20.932 1.00 42.81 142 ALA A C 1
ATOM 1128 O O . ALA A 1 142 ? -14.039 32.024 22.127 1.00 42.81 142 ALA A O 1
ATOM 1129 N N . ARG A 1 143 ? -13.934 33.120 20.155 1.00 37.09 143 ARG A N 1
ATOM 1130 C CA . ARG A 1 143 ? -14.003 34.524 20.582 1.00 37.09 143 ARG A CA 1
ATOM 1131 C C . ARG A 1 143 ? -13.815 35.487 19.418 1.00 37.09 143 ARG A C 1
ATOM 1133 O O . ARG A 1 143 ? -12.951 35.203 18.563 1.00 37.09 143 ARG A O 1
#